Protein AF-A0AA39E369-F1 (afdb_monomer)

pLDDT: mean 77.87, std 20.84, range [34.12, 97.06]

Organism: Vitis rotundifolia (NCBI:txid103349)

InterPro domains:
  IPR036638 Helix-loop-helix DNA-binding domain superfamily [G3DSA:4.10.280.10] (1-55)
  IPR036638 Helix-loop-helix DNA-binding domain superfamily [SSF47459] (1-32)
  IPR052610 Basic helix-loop-helix transcription regulator [PTHR45959] (1-144)
  IPR054502 Plant bHLH transcription factor, ACT-like domain [PF22754] (75-137)

Sequence (146 aa):
MDKASVLGDAIKYLKQLQERVKTLEEETRKKTTESVVFVKKSQVFLDGENSSSDENFSGSPLDEPLPEIEARFSDKSVLIRIHCEKRKGVVEKLVAEVEGLHLTVINSSVMTFGNSALDVTVIAQMEVEFSMTVKDLVKKLHAGLK

Foldseek 3Di:
DDPVVVVVVVVVVVVVVVVVVVVVVVVVVVVVPFDDPDPDDDDDDPDDDDDDDDDDDDDDPPPPDDWDWDWGDDDFKIKIKTKGWDDPCLVVLLVVLCVVLQWAWPDKDWDDDPDIMIIIITMTGHDPPRDDDSVVSRVSSRVSRD

Solvent-accessible surface area (backbone atoms only — not comparable to full-atom values): 9088 Å² total; per-residue (Å²): 133,59,72,69,56,55,54,51,50,52,53,51,50,51,52,54,49,52,52,52,51,52,53,52,51,53,55,50,58,60,57,72,70,56,64,81,78,81,84,84,76,92,76,83,83,79,87,72,88,84,81,90,80,90,84,90,80,82,89,73,95,83,73,80,70,74,60,48,71,45,66,38,71,52,96,58,36,35,44,36,39,35,42,33,71,61,53,92,61,51,68,59,52,48,51,53,52,46,46,75,66,59,30,48,79,75,46,76,48,78,46,74,50,85,90,49,37,30,41,38,40,38,34,25,34,55,46,98,82,67,81,79,50,68,70,56,51,49,52,48,52,51,63,69,69,103

Radius of gyration: 24.01 Å; Cα contacts (8 Å, |Δi|>4): 146; chains: 1; bounding box: 75×42×58 Å

Structure (mmCIF, N/CA/C/O backbone):
data_AF-A0AA39E369-F1
#
_entry.id   AF-A0AA39E369-F1
#
loop_
_atom_site.group_PDB
_atom_site.id
_atom_site.type_symbol
_atom_site.label_atom_id
_atom_site.label_alt_id
_atom_site.label_comp_id
_atom_site.label_asym_id
_atom_site.label_entity_id
_atom_site.label_seq_id
_atom_site.pdbx_PDB_ins_code
_atom_site.Cartn_x
_atom_site.Cartn_y
_atom_site.Cartn_z
_atom_site.occupancy
_atom_site.B_iso_or_equiv
_atom_site.auth_seq_id
_atom_site.auth_comp_id
_atom_site.auth_asym_id
_atom_site.auth_atom_id
_atom_site.pdbx_PDB_model_num
ATOM 1 N N . MET A 1 1 ? -42.822 22.657 34.380 1.00 64.69 1 MET A N 1
ATOM 2 C CA . MET A 1 1 ? -41.394 22.367 34.139 1.00 64.69 1 MET A CA 1
ATOM 3 C C . MET A 1 1 ? -40.608 22.907 35.312 1.00 64.69 1 MET A C 1
ATOM 5 O O . MET A 1 1 ? -40.549 24.121 35.483 1.00 64.69 1 MET A O 1
ATOM 9 N N . ASP A 1 2 ? -40.067 22.020 36.139 1.00 84.38 2 ASP A N 1
ATOM 10 C CA . ASP A 1 2 ? -39.298 22.421 37.312 1.00 84.38 2 ASP A CA 1
ATOM 11 C C . ASP A 1 2 ? -37.906 22.886 36.902 1.00 84.38 2 ASP A C 1
ATOM 13 O O . ASP A 1 2 ? -37.141 22.151 36.278 1.00 84.38 2 ASP A O 1
ATOM 17 N N . LYS A 1 3 ? -37.559 24.121 37.275 1.00 82.00 3 LYS A N 1
ATOM 18 C CA . LYS A 1 3 ? -36.255 24.726 36.955 1.00 82.00 3 LYS A CA 1
ATOM 19 C C . LYS A 1 3 ? -35.086 23.907 37.518 1.00 82.00 3 LYS A C 1
ATOM 21 O O . LYS A 1 3 ? -34.028 23.843 36.902 1.00 82.00 3 LYS A O 1
ATOM 26 N N . ALA A 1 4 ? -35.301 23.240 38.652 1.00 82.31 4 ALA A N 1
ATOM 27 C CA . ALA A 1 4 ? -34.336 22.321 39.249 1.00 82.31 4 ALA A CA 1
ATOM 28 C C . ALA A 1 4 ? -34.154 21.029 38.429 1.00 82.31 4 ALA A C 1
ATOM 30 O O . ALA A 1 4 ? -33.034 20.535 38.323 1.00 82.31 4 ALA A O 1
ATOM 31 N N . SER A 1 5 ? -35.218 20.517 37.797 1.00 86.56 5 SER A N 1
ATOM 32 C CA . SER A 1 5 ? -35.145 19.324 36.939 1.00 86.56 5 SER A CA 1
ATOM 33 C C . SER A 1 5 ? -34.333 19.600 35.676 1.00 86.56 5 SER A C 1
ATOM 35 O O . SER A 1 5 ? -33.459 18.817 35.329 1.00 86.56 5 SER A O 1
ATOM 37 N N . VAL A 1 6 ? -34.548 20.756 35.038 1.00 89.81 6 VAL A N 1
ATOM 38 C CA . VAL A 1 6 ? -33.819 21.147 33.817 1.00 89.81 6 VAL A CA 1
ATOM 39 C C . VAL A 1 6 ? -32.312 21.268 34.073 1.00 89.81 6 VAL A C 1
ATOM 41 O O . VAL A 1 6 ? -31.503 20.830 33.257 1.00 89.81 6 VAL A O 1
ATOM 44 N N . LEU A 1 7 ? -31.919 21.824 35.224 1.00 88.00 7 LEU A N 1
ATOM 45 C CA . LEU A 1 7 ? -30.512 21.901 35.630 1.00 88.00 7 LEU A CA 1
ATOM 46 C C . LEU A 1 7 ? -29.918 20.513 35.912 1.00 88.00 7 LEU A C 1
ATOM 48 O O . LEU A 1 7 ? -28.791 20.236 35.503 1.00 88.00 7 LEU A O 1
ATOM 52 N N . GLY A 1 8 ? -30.676 19.628 36.567 1.00 91.00 8 GLY A N 1
ATOM 53 C CA . GLY A 1 8 ? -30.264 18.242 36.804 1.00 91.00 8 GLY A CA 1
ATOM 54 C C . GLY A 1 8 ? -30.041 17.464 35.505 1.00 91.00 8 GLY A C 1
ATOM 55 O O . GLY A 1 8 ? -29.018 16.789 35.353 1.00 91.00 8 GLY A O 1
ATOM 56 N N . ASP A 1 9 ? -30.945 17.623 34.540 1.00 93.19 9 ASP A N 1
ATOM 57 C CA . ASP A 1 9 ? -30.855 16.985 33.226 1.00 93.19 9 ASP A CA 1
ATOM 58 C C . ASP A 1 9 ? -29.671 17.517 32.411 1.00 93.19 9 ASP A C 1
ATOM 60 O O . ASP A 1 9 ? -28.937 16.734 31.804 1.00 93.19 9 ASP A O 1
ATOM 64 N N . ALA A 1 10 ? -29.407 18.828 32.459 1.00 95.12 10 ALA A N 1
ATOM 65 C CA . ALA A 1 10 ? -28.245 19.428 31.804 1.00 95.12 10 ALA A CA 1
ATOM 66 C C . ALA A 1 10 ? -26.917 18.890 32.369 1.00 95.12 10 ALA A C 1
ATOM 68 O O . ALA A 1 10 ? -26.012 18.540 31.609 1.00 95.12 10 ALA A O 1
ATOM 69 N N . ILE A 1 11 ? -26.808 18.753 33.696 1.00 94.62 11 ILE A N 1
ATOM 70 C CA . ILE A 1 11 ? -25.621 18.178 34.351 1.00 94.62 11 ILE A CA 1
ATOM 71 C C . ILE A 1 11 ? -25.439 16.710 33.948 1.00 94.62 11 ILE A C 1
ATOM 73 O O . ILE A 1 11 ? -24.321 16.274 33.661 1.00 94.62 11 ILE A O 1
ATOM 77 N N . LYS A 1 12 ? -26.531 15.940 33.901 1.00 95.69 12 LYS A N 1
ATOM 78 C CA . LYS A 1 12 ? -26.503 14.539 33.467 1.00 95.69 12 LYS A CA 1
ATOM 79 C C . LYS A 1 12 ? -26.038 14.414 32.015 1.00 95.69 12 LYS A C 1
ATOM 81 O O . LYS A 1 12 ? -25.199 13.565 31.717 1.00 95.69 12 LYS A O 1
ATOM 86 N N . TYR A 1 13 ? -26.528 15.283 31.135 1.00 95.81 13 TYR A N 1
ATOM 87 C CA . TYR A 1 13 ? -26.146 15.297 29.726 1.00 95.81 13 TYR A CA 1
ATOM 88 C C . TYR A 1 13 ? -24.669 15.661 29.522 1.00 95.81 13 TYR A C 1
ATOM 90 O O . TYR A 1 13 ? -23.971 14.997 28.755 1.00 95.81 13 TYR A O 1
ATOM 98 N N . LEU A 1 14 ? -24.153 16.649 30.263 1.00 97.06 14 LEU A N 1
ATOM 99 C CA . LEU A 1 14 ? -22.731 17.007 30.226 1.00 97.06 14 LEU A CA 1
ATOM 100 C C . LEU A 1 14 ? -21.827 15.854 30.682 1.00 97.06 14 LEU A C 1
ATOM 102 O O . LEU A 1 14 ? -20.808 15.601 30.043 1.00 97.06 14 LEU A O 1
ATOM 106 N N . LYS A 1 15 ? -22.218 15.106 31.724 1.00 96.19 15 LYS A N 1
ATOM 107 C CA . LYS A 1 15 ? -21.476 13.907 32.154 1.00 96.19 15 LYS A CA 1
ATOM 108 C C . LYS A 1 15 ? -21.439 12.834 31.065 1.00 96.19 15 LYS A C 1
ATOM 110 O O . LYS A 1 15 ? -20.380 12.271 30.806 1.00 96.19 15 LYS A O 1
ATOM 115 N N . GLN A 1 16 ? -22.566 12.589 30.396 1.00 96.50 16 GLN A N 1
ATOM 116 C CA . GLN A 1 16 ? -22.636 11.617 29.304 1.00 96.50 16 GLN A CA 1
ATOM 117 C C . GLN A 1 16 ? -21.774 12.035 28.102 1.00 96.50 16 GLN A C 1
ATOM 119 O O . GLN A 1 16 ? -21.126 11.197 27.477 1.00 96.50 16 GLN A O 1
ATOM 124 N N . LEU A 1 17 ? -21.750 13.330 27.773 1.00 95.88 17 L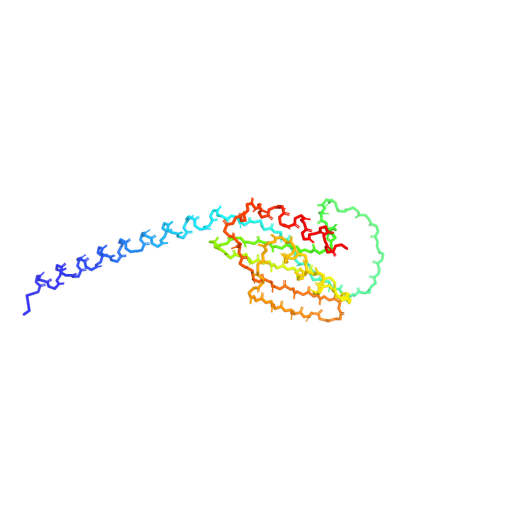EU A N 1
ATOM 125 C CA . LEU A 1 17 ? -20.868 13.871 26.738 1.00 95.88 17 LEU A CA 1
ATOM 126 C C . LEU A 1 17 ? -19.393 13.702 27.110 1.00 95.88 17 LEU A C 1
ATOM 128 O O . LEU A 1 17 ? -18.614 13.246 26.277 1.00 95.88 17 LEU A O 1
ATOM 132 N N . GLN A 1 18 ? -19.019 14.013 28.352 1.00 95.62 18 GLN A N 1
ATOM 133 C CA . GLN A 1 18 ? -17.646 13.865 28.830 1.00 95.62 18 GLN A CA 1
ATOM 134 C C . GLN A 1 18 ? -17.167 12.407 28.752 1.00 95.62 18 GLN A C 1
ATOM 136 O O . GLN A 1 18 ? -16.042 12.150 28.326 1.00 95.62 18 GLN A O 1
ATOM 141 N N . GLU A 1 19 ? -18.022 11.450 29.114 1.00 96.12 19 GLU A N 1
ATOM 142 C CA . GLU A 1 19 ? -17.712 10.023 29.012 1.00 96.12 19 GLU A CA 1
ATOM 143 C C . GLU A 1 19 ? -17.525 9.583 27.552 1.00 96.12 19 GLU A C 1
ATOM 145 O O . GLU A 1 19 ? -16.532 8.933 27.230 1.00 96.12 19 GLU A O 1
ATOM 150 N N . ARG A 1 20 ? -18.405 10.026 26.643 1.00 95.19 20 ARG A N 1
ATOM 151 C CA . ARG A 1 20 ? -18.269 9.757 25.201 1.00 95.19 20 ARG A CA 1
ATOM 152 C C . ARG A 1 20 ? -16.975 10.318 24.618 1.00 95.19 20 ARG A C 1
ATOM 154 O O . ARG A 1 20 ? -16.282 9.605 23.896 1.00 95.19 20 ARG A O 1
ATOM 161 N N . VAL A 1 21 ? -16.631 11.565 24.939 1.00 92.75 21 VAL A N 1
ATOM 162 C CA . VAL A 1 21 ? -15.377 12.183 24.475 1.00 92.75 21 VAL A CA 1
ATOM 163 C C . VAL A 1 21 ? -14.180 11.369 24.958 1.00 92.75 21 VAL A C 1
ATOM 165 O O . VAL A 1 21 ? -13.341 10.995 24.146 1.00 92.75 21 VAL A O 1
ATOM 168 N N . LYS A 1 22 ? -14.156 10.982 26.240 1.00 93.81 22 LYS A N 1
ATOM 169 C CA . LYS A 1 22 ? -13.080 10.156 26.797 1.00 93.81 22 LYS A CA 1
ATOM 170 C C . LYS A 1 22 ? -12.942 8.811 26.073 1.00 93.81 22 LYS A C 1
ATOM 172 O O . LYS A 1 22 ? -11.827 8.403 25.760 1.00 93.81 22 LYS A O 1
ATOM 177 N N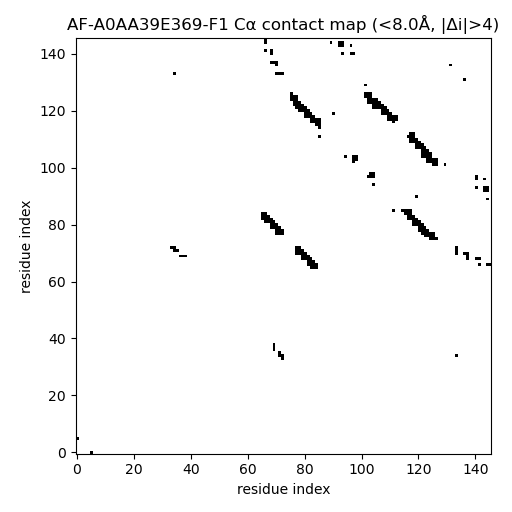 . THR A 1 23 ? -14.054 8.131 25.778 1.00 91.50 23 THR A N 1
ATOM 178 C CA . THR A 1 23 ? -14.010 6.857 25.036 1.00 91.50 23 THR A CA 1
ATOM 179 C C . THR A 1 23 ? -13.452 7.026 23.622 1.00 91.50 23 THR A C 1
ATOM 181 O O . THR A 1 23 ? -12.610 6.236 23.203 1.00 91.50 23 THR A O 1
ATOM 184 N N . LEU A 1 24 ? -13.849 8.088 22.913 1.00 86.75 24 LEU A N 1
ATOM 185 C CA . LEU A 1 24 ? -13.373 8.376 21.558 1.00 86.75 24 LEU A CA 1
ATOM 186 C C . LEU A 1 24 ? -11.884 8.755 21.540 1.00 86.75 24 LEU A C 1
ATOM 188 O O . LEU A 1 24 ? -11.141 8.327 20.654 1.00 86.75 24 LEU A O 1
ATOM 192 N N . GLU A 1 25 ? -11.424 9.525 22.527 1.00 81.50 25 GLU A N 1
ATOM 193 C CA . GLU A 1 25 ? -10.007 9.868 22.686 1.00 81.50 25 GLU A CA 1
ATOM 194 C C . GLU A 1 25 ? -9.150 8.629 22.988 1.00 81.50 25 GLU A C 1
ATOM 196 O O . GLU A 1 25 ? -8.069 8.465 22.415 1.00 81.50 25 GLU A O 1
ATOM 201 N N . GLU A 1 26 ? -9.630 7.713 23.837 1.00 81.25 26 GLU A N 1
ATOM 202 C CA . GLU A 1 26 ? -8.933 6.456 24.125 1.00 81.25 26 GLU A CA 1
ATOM 203 C C . GLU A 1 26 ? -8.873 5.516 22.912 1.00 81.25 26 GLU A C 1
ATOM 205 O O . GLU A 1 26 ? -7.821 4.915 22.678 1.00 81.25 26 GLU A O 1
ATOM 210 N N . GLU A 1 27 ? -9.943 5.407 22.118 1.00 74.00 27 GLU A N 1
ATOM 211 C CA . GLU A 1 27 ? -9.920 4.669 20.845 1.00 74.00 27 GLU A CA 1
ATOM 212 C C . GLU A 1 27 ? -8.929 5.280 19.849 1.00 74.00 27 GLU A C 1
ATOM 214 O O . GLU A 1 27 ? -8.164 4.560 19.203 1.00 74.00 27 GLU A O 1
ATOM 219 N N . THR A 1 28 ? -8.890 6.610 19.756 1.00 62.72 28 THR A N 1
ATOM 220 C CA . THR A 1 28 ? -7.985 7.320 18.843 1.00 62.72 28 THR A CA 1
ATOM 221 C C . THR A 1 28 ? -6.522 7.138 19.252 1.00 62.72 28 THR A C 1
ATOM 223 O O . THR A 1 28 ? -5.668 6.917 18.396 1.00 62.72 28 THR A O 1
ATOM 226 N N . ARG A 1 29 ? -6.223 7.151 20.559 1.00 60.25 29 ARG A N 1
ATOM 227 C CA . ARG A 1 29 ? -4.868 6.923 21.087 1.00 60.25 29 ARG A CA 1
ATOM 228 C C . ARG A 1 29 ? -4.365 5.493 20.868 1.00 60.25 29 ARG A C 1
ATOM 230 O O . ARG A 1 29 ? -3.168 5.302 20.688 1.00 60.25 29 ARG A O 1
ATOM 237 N N . LYS A 1 30 ? -5.251 4.492 20.884 1.00 57.75 30 LYS A N 1
ATOM 238 C CA . LYS A 1 30 ? -4.885 3.101 20.555 1.00 57.75 30 LYS A CA 1
ATOM 239 C C . LYS A 1 30 ? -4.584 2.934 19.060 1.00 57.75 30 LYS A C 1
ATOM 241 O O . LYS A 1 30 ? -3.680 2.188 18.704 1.00 57.75 30 LYS A O 1
ATOM 246 N N . LYS A 1 31 ? -5.282 3.677 18.193 1.00 54.19 31 LYS A N 1
ATOM 247 C CA . LYS A 1 31 ? -5.071 3.655 16.735 1.00 54.19 31 LYS A CA 1
ATOM 248 C C . LYS A 1 31 ? -3.799 4.378 16.282 1.00 54.19 31 LYS A C 1
ATOM 250 O O . LYS A 1 31 ? -3.207 3.988 15.284 1.00 54.19 31 LYS A O 1
ATOM 255 N N . THR A 1 32 ? -3.330 5.400 16.999 1.00 45.69 32 THR A N 1
ATOM 256 C CA . THR A 1 32 ? -2.098 6.125 16.628 1.00 45.69 32 THR A CA 1
ATOM 257 C C . THR A 1 32 ? -0.801 5.364 16.917 1.00 45.69 32 THR A C 1
ATOM 259 O O . THR A 1 32 ? 0.250 5.770 16.422 1.00 45.69 32 THR A O 1
ATOM 262 N N . THR A 1 33 ? -0.844 4.258 17.669 1.00 44.38 33 THR A N 1
ATOM 263 C CA . THR A 1 33 ? 0.336 3.423 17.968 1.00 44.38 33 THR A CA 1
ATOM 264 C C . THR A 1 33 ? 0.549 2.255 17.000 1.00 44.38 33 THR A C 1
ATOM 266 O O . THR A 1 33 ? 1.597 1.611 17.053 1.00 44.38 33 THR A O 1
ATOM 269 N N . GLU A 1 34 ? -0.385 1.994 16.084 1.00 43.72 34 GLU A N 1
ATOM 270 C CA . GLU A 1 34 ? -0.257 0.933 15.081 1.00 43.72 34 GLU A CA 1
ATOM 271 C C . GLU A 1 34 ? 0.316 1.497 13.773 1.00 43.72 34 GLU A C 1
ATOM 273 O O . GLU A 1 34 ? -0.384 1.862 12.838 1.00 43.72 34 GLU A O 1
ATOM 278 N N . SER A 1 35 ? 1.650 1.545 13.734 1.00 51.53 35 SER A N 1
ATOM 279 C CA . SER A 1 35 ? 2.473 1.616 12.521 1.00 51.53 35 SER A CA 1
ATOM 280 C C . SER A 1 35 ? 2.326 2.874 11.653 1.00 51.53 35 SER A C 1
ATOM 282 O O . SER A 1 35 ? 1.654 2.899 10.622 1.00 51.53 35 SER A O 1
ATOM 284 N N . VAL A 1 36 ? 3.092 3.907 12.010 1.00 40.09 36 VAL A N 1
ATOM 285 C CA . VAL A 1 36 ? 3.511 4.929 11.046 1.00 40.09 36 VAL A CA 1
ATOM 286 C C . VAL A 1 36 ? 5.013 4.795 10.830 1.00 40.09 36 VAL A C 1
ATOM 288 O O . VAL A 1 36 ? 5.811 5.275 11.632 1.00 40.09 36 VAL A O 1
ATOM 291 N N . VAL A 1 37 ? 5.410 4.143 9.738 1.00 40.53 37 VAL A N 1
ATOM 292 C CA . VAL A 1 37 ? 6.737 4.372 9.160 1.00 40.53 37 VAL A CA 1
ATOM 293 C C . VAL A 1 37 ? 6.589 5.578 8.241 1.00 40.53 37 VAL A C 1
ATOM 295 O O . VAL A 1 37 ? 6.033 5.478 7.153 1.00 40.53 37 VAL A O 1
ATOM 298 N N . PHE A 1 38 ? 7.020 6.742 8.723 1.00 42.47 38 PHE A N 1
ATOM 299 C CA . PHE A 1 38 ? 7.224 7.916 7.882 1.00 42.47 38 PHE A CA 1
ATOM 300 C C . PHE A 1 38 ? 8.484 7.686 7.044 1.00 42.47 38 PHE A C 1
ATOM 302 O O . PHE A 1 38 ? 9.586 7.758 7.586 1.00 42.47 38 PHE A O 1
ATOM 309 N N . VAL A 1 39 ? 8.339 7.473 5.736 1.00 37.94 39 VAL A N 1
ATOM 310 C CA . VAL A 1 39 ? 9.433 7.727 4.790 1.00 37.94 39 VAL A CA 1
ATOM 311 C C . VAL A 1 39 ? 9.214 9.138 4.255 1.00 37.94 39 VAL A C 1
ATOM 313 O O . VAL A 1 39 ? 8.399 9.402 3.383 1.00 37.94 39 VAL A O 1
ATOM 316 N N . LYS A 1 40 ? 9.872 10.103 4.895 1.00 43.81 40 LYS A N 1
ATOM 317 C CA . LYS A 1 40 ? 9.871 11.506 4.480 1.00 43.81 40 LYS A CA 1
ATOM 318 C C . LYS A 1 40 ? 10.892 11.668 3.351 1.00 43.81 40 LYS A C 1
ATOM 320 O O . LYS A 1 40 ? 12.071 11.526 3.648 1.00 43.81 40 LYS A O 1
ATOM 325 N N . LYS A 1 41 ? 10.471 12.086 2.146 1.00 40.81 41 LYS A N 1
ATOM 326 C CA . LYS A 1 41 ? 10.620 13.451 1.567 1.00 40.81 41 LYS A CA 1
ATOM 327 C C . LYS A 1 41 ? 10.578 13.392 0.022 1.00 40.81 41 LYS A C 1
ATOM 329 O O . LYS A 1 41 ? 11.598 13.167 -0.612 1.00 40.81 41 LYS A O 1
ATOM 334 N N . SER A 1 42 ? 9.448 13.738 -0.597 1.00 42.66 42 SER A N 1
ATOM 335 C CA . SER A 1 42 ? 9.428 14.067 -2.030 1.00 42.66 42 SER A CA 1
ATOM 336 C C . SER A 1 42 ? 10.170 15.393 -2.254 1.00 42.66 42 SER A C 1
ATOM 338 O O . SER A 1 42 ? 9.730 16.433 -1.747 1.00 42.66 42 SER A O 1
ATOM 340 N N . GLN A 1 43 ? 11.292 15.382 -2.977 1.00 43.41 43 GLN A N 1
ATOM 341 C CA . GLN A 1 43 ? 11.952 16.606 -3.436 1.00 43.41 43 GLN A CA 1
ATOM 342 C C . GLN A 1 43 ? 11.501 16.945 -4.861 1.00 43.41 43 GLN A C 1
ATOM 344 O O . GLN A 1 43 ? 11.453 16.096 -5.744 1.00 43.41 43 GLN A O 1
ATOM 349 N N . VAL A 1 44 ? 11.134 18.210 -5.050 1.00 39.38 44 VAL A N 1
ATOM 350 C CA . VAL A 1 44 ? 10.776 18.810 -6.336 1.00 39.38 44 VAL A CA 1
ATOM 351 C C . VAL A 1 44 ? 12.054 18.948 -7.161 1.00 39.38 44 VAL A C 1
ATOM 353 O O . VAL A 1 44 ? 12.956 19.681 -6.758 1.00 39.38 44 VAL A O 1
ATOM 356 N N . PHE A 1 45 ? 12.136 18.270 -8.305 1.00 36.94 45 PHE A N 1
ATOM 357 C CA . PHE A 1 45 ? 13.168 18.552 -9.300 1.00 36.94 45 PHE A CA 1
ATOM 358 C C . PHE A 1 45 ? 12.862 19.913 -9.940 1.00 36.94 45 PHE A C 1
ATOM 360 O O . PHE A 1 45 ? 11.853 20.065 -10.629 1.00 36.94 45 PHE A O 1
ATOM 367 N N . LEU A 1 46 ? 13.709 20.913 -9.690 1.00 36.38 46 LEU A N 1
ATOM 368 C CA . LEU A 1 46 ? 13.826 22.073 -10.569 1.00 36.38 46 LEU A CA 1
ATOM 369 C C . LEU A 1 46 ? 14.833 21.686 -11.650 1.00 36.38 46 LEU A C 1
ATOM 371 O O . LEU A 1 46 ? 16.035 21.682 -11.399 1.00 36.38 46 LEU A O 1
ATOM 375 N N . ASP A 1 47 ? 14.325 21.302 -12.818 1.00 41.56 47 ASP A N 1
ATOM 376 C CA . ASP A 1 47 ? 15.145 21.218 -14.021 1.00 41.56 47 ASP A CA 1
ATOM 377 C C . ASP A 1 47 ? 15.456 22.646 -14.480 1.00 41.56 47 ASP A C 1
ATOM 379 O O . ASP A 1 47 ? 14.564 23.488 -14.609 1.00 41.56 47 ASP A O 1
ATOM 383 N N . GLY A 1 48 ? 16.740 22.934 -14.621 1.00 35.22 48 GLY A N 1
ATOM 384 C CA . GLY A 1 48 ? 17.260 24.278 -14.792 1.00 35.22 48 GLY A CA 1
ATOM 385 C C . GLY A 1 48 ? 18.769 24.224 -14.918 1.00 35.22 48 GLY A C 1
ATOM 386 O O . GLY A 1 48 ? 19.488 24.579 -13.992 1.00 35.22 48 GLY A O 1
ATOM 387 N N . GLU A 1 49 ? 19.206 23.666 -16.044 1.00 47.53 49 GLU A N 1
ATOM 388 C CA . GLU A 1 49 ? 20.432 23.999 -16.763 1.00 47.53 49 GLU A CA 1
ATOM 389 C C . GLU A 1 49 ? 21.362 25.042 -16.101 1.00 47.53 49 GLU A C 1
ATOM 391 O O . GLU A 1 49 ? 20.988 26.192 -15.876 1.00 47.53 49 GLU A O 1
ATOM 396 N N . ASN A 1 50 ? 22.627 24.627 -15.933 1.00 42.56 50 ASN A N 1
ATOM 397 C CA . ASN A 1 50 ? 23.861 25.426 -15.979 1.00 42.56 50 ASN A CA 1
ATOM 398 C C . ASN A 1 50 ? 24.727 25.450 -1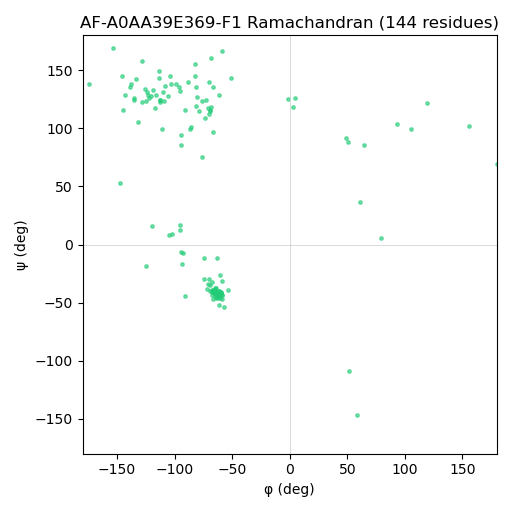4.692 1.00 42.56 50 ASN A C 1
ATOM 400 O O . ASN A 1 50 ? 24.351 25.981 -13.654 1.00 42.56 50 ASN A O 1
ATOM 404 N N . SER A 1 51 ? 25.981 25.010 -14.879 1.00 39.44 51 SER A N 1
ATOM 405 C CA . SER A 1 51 ? 27.207 25.385 -14.146 1.00 39.44 51 SER A CA 1
ATOM 406 C C . SER A 1 51 ? 27.685 24.553 -12.937 1.00 39.44 51 SER A C 1
ATOM 408 O O . SER A 1 51 ? 27.240 24.709 -11.808 1.00 39.44 51 SER A O 1
ATOM 410 N N . SER A 1 52 ? 28.728 23.758 -13.212 1.00 49.97 52 SER A N 1
ATOM 411 C CA . SER A 1 52 ? 29.962 23.526 -12.431 1.00 49.97 52 SER A CA 1
ATOM 412 C C . SER A 1 52 ? 30.161 24.308 -11.117 1.00 49.97 52 SER A C 1
ATOM 414 O O . SER A 1 52 ? 30.316 25.528 -11.172 1.00 49.97 52 SER A O 1
ATOM 416 N N . SER A 1 53 ? 30.400 23.589 -10.008 1.00 36.22 53 SER A N 1
ATOM 417 C CA . SER A 1 53 ? 31.590 23.750 -9.139 1.00 36.22 53 SER A CA 1
ATOM 418 C C . SER A 1 53 ? 31.643 22.680 -8.036 1.00 36.22 53 SER A C 1
ATOM 420 O O . SER A 1 53 ? 30.622 22.391 -7.414 1.00 36.22 53 SER A O 1
ATOM 422 N N . ASP A 1 54 ? 32.843 22.150 -7.791 1.00 41.59 54 ASP A N 1
ATOM 423 C CA . ASP A 1 54 ? 33.218 21.259 -6.687 1.00 41.59 54 ASP A CA 1
ATOM 424 C C . ASP A 1 54 ? 32.977 21.847 -5.278 1.00 41.59 54 ASP A C 1
ATOM 426 O O . ASP A 1 54 ? 32.868 23.059 -5.093 1.00 41.59 54 ASP A O 1
ATOM 430 N N . GLU A 1 55 ? 33.042 20.931 -4.303 1.00 38.06 55 GLU A N 1
ATOM 431 C CA . GLU A 1 55 ? 33.311 21.090 -2.862 1.00 38.06 55 GLU A CA 1
ATOM 432 C C . GLU A 1 55 ? 32.133 20.968 -1.871 1.00 38.06 55 GLU A C 1
ATOM 434 O O . GLU A 1 55 ? 31.402 21.904 -1.560 1.00 38.06 55 GLU A O 1
ATOM 439 N N . ASN A 1 56 ? 32.074 19.764 -1.286 1.00 45.28 56 ASN A N 1
ATOM 440 C CA . ASN A 1 56 ? 31.856 19.471 0.134 1.00 45.28 56 ASN A CA 1
ATOM 441 C C . ASN A 1 56 ? 30.692 20.166 0.865 1.00 45.28 56 ASN A C 1
ATOM 443 O O . ASN A 1 56 ? 30.883 21.137 1.593 1.00 45.28 56 ASN A O 1
ATOM 447 N N . PHE A 1 57 ? 29.531 19.500 0.870 1.00 34.12 57 PHE A N 1
ATOM 448 C CA . PHE A 1 57 ? 28.606 19.545 2.006 1.00 34.12 57 PHE A CA 1
ATOM 449 C C . PHE A 1 57 ? 28.149 18.134 2.396 1.00 34.12 57 PHE A C 1
ATOM 451 O O . PHE A 1 57 ? 27.365 17.476 1.720 1.00 34.12 57 PHE A O 1
ATOM 458 N N . SER A 1 58 ? 28.718 17.688 3.514 1.00 37.12 58 SER A N 1
ATOM 459 C CA . SER A 1 58 ? 28.216 16.733 4.504 1.00 37.12 58 SER A CA 1
ATOM 460 C C . SER A 1 58 ? 26.857 16.052 4.255 1.00 37.12 58 SER A C 1
ATOM 462 O O . SER A 1 58 ? 25.813 16.694 4.337 1.00 37.12 58 SER A O 1
ATOM 464 N N . GLY A 1 59 ? 26.895 14.718 4.143 1.00 40.22 59 GLY A N 1
ATOM 465 C CA . GLY A 1 59 ? 25.923 13.784 4.729 1.00 40.22 59 GLY A CA 1
ATOM 466 C C . GLY A 1 59 ? 24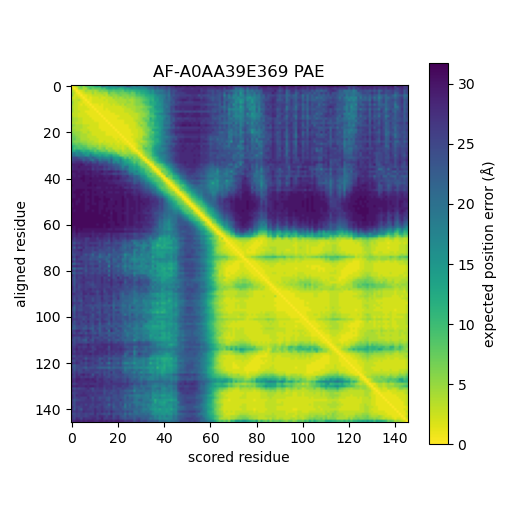.443 14.061 4.472 1.00 40.22 59 GLY A C 1
ATOM 467 O O . GLY A 1 59 ? 23.766 14.645 5.315 1.00 40.22 59 GLY A O 1
ATOM 468 N N . SER A 1 60 ? 23.909 13.536 3.372 1.00 38.16 60 SER A N 1
ATOM 469 C CA . SER A 1 60 ? 22.466 13.469 3.156 1.00 38.16 60 SER A CA 1
ATOM 470 C C . SER A 1 60 ? 22.129 12.153 2.439 1.00 38.16 60 SER A C 1
ATOM 472 O O . SER A 1 60 ? 22.780 11.851 1.438 1.00 38.16 60 SER A O 1
ATOM 474 N N . PRO A 1 61 ? 21.179 11.330 2.926 1.00 42.16 61 PRO A N 1
ATOM 475 C CA . PRO A 1 61 ? 20.730 10.138 2.212 1.00 42.16 61 PRO A CA 1
ATOM 476 C C . PRO A 1 61 ? 19.805 10.596 1.074 1.00 42.16 61 PRO A C 1
ATOM 478 O O . PRO A 1 61 ? 18.589 10.570 1.210 1.00 42.16 61 PRO A O 1
ATOM 481 N N . LEU A 1 62 ? 20.377 11.142 -0.002 1.00 46.34 62 LEU A N 1
ATOM 482 C CA . LEU A 1 62 ? 19.630 11.747 -1.119 1.00 46.34 62 LEU A CA 1
ATOM 483 C C . LEU A 1 62 ? 19.394 10.796 -2.293 1.00 46.34 62 LEU A C 1
ATOM 485 O O . LEU A 1 62 ? 19.069 11.259 -3.376 1.00 46.34 62 LEU A O 1
ATOM 489 N N . ASP A 1 63 ? 19.555 9.492 -2.098 1.00 50.03 63 ASP A N 1
ATOM 490 C CA . ASP A 1 63 ? 19.530 8.548 -3.216 1.00 50.03 63 ASP A CA 1
ATOM 491 C C . ASP A 1 63 ? 18.934 7.203 -2.783 1.00 50.03 63 ASP A C 1
ATOM 493 O O . ASP A 1 63 ? 19.548 6.143 -2.905 1.00 50.03 63 ASP A O 1
ATOM 497 N N . GLU A 1 64 ? 17.741 7.236 -2.183 1.00 55.50 64 GLU A N 1
ATOM 498 C CA . GLU A 1 64 ? 16.969 6.005 -2.026 1.00 55.50 64 GLU A CA 1
ATOM 499 C C . GLU A 1 64 ? 16.301 5.713 -3.381 1.00 55.50 64 GLU A C 1
ATOM 501 O O . GLU A 1 64 ? 15.521 6.533 -3.871 1.00 55.50 64 GLU A O 1
ATOM 506 N N . PRO A 1 65 ? 16.659 4.609 -4.061 1.00 67.06 65 PRO A N 1
ATOM 507 C CA . PRO A 1 65 ? 16.193 4.361 -5.416 1.00 67.06 65 PRO A CA 1
ATOM 508 C C . PRO A 1 65 ? 14.684 4.118 -5.408 1.00 67.06 65 PRO A C 1
ATOM 510 O O . PRO A 1 65 ? 14.189 3.331 -4.602 1.00 67.06 65 PRO A O 1
ATOM 513 N N . LEU A 1 66 ? 13.961 4.738 -6.348 1.00 70.31 66 LEU A N 1
ATOM 514 C CA . LEU A 1 66 ? 12.571 4.377 -6.624 1.00 70.31 66 LEU A CA 1
ATOM 515 C C . LEU A 1 66 ? 12.461 2.853 -6.827 1.00 70.31 66 LEU A C 1
ATOM 517 O O . LEU A 1 66 ? 13.349 2.246 -7.441 1.00 70.31 66 LEU A O 1
ATOM 521 N N . PRO A 1 67 ? 11.366 2.221 -6.370 1.00 84.38 67 PRO A N 1
ATOM 522 C CA . PRO A 1 67 ? 10.110 2.823 -5.902 1.00 84.38 67 PRO A CA 1
ATOM 523 C C . PRO A 1 67 ? 10.067 3.177 -4.400 1.00 84.38 67 PRO A C 1
ATOM 525 O O . PRO A 1 67 ? 10.440 2.372 -3.550 1.00 84.38 67 PRO A O 1
ATOM 528 N N . GLU A 1 68 ? 9.484 4.334 -4.067 1.00 87.50 68 GLU A N 1
ATOM 529 C CA . GLU A 1 68 ? 9.100 4.680 -2.689 1.00 87.50 68 GLU A CA 1
ATOM 530 C C . GLU A 1 68 ? 7.766 4.002 -2.346 1.00 87.50 68 GLU A C 1
ATOM 532 O O . GLU A 1 68 ? 6.788 4.150 -3.080 1.00 87.50 68 GLU A O 1
ATOM 537 N N . ILE A 1 69 ? 7.712 3.250 -1.241 1.00 90.62 69 ILE A N 1
ATOM 538 C CA . ILE A 1 69 ? 6.534 2.463 -0.841 1.00 90.62 69 ILE A CA 1
ATOM 539 C C . ILE A 1 69 ? 6.160 2.779 0.606 1.00 90.62 69 ILE A C 1
ATOM 541 O O . ILE A 1 69 ? 6.933 2.533 1.531 1.00 90.62 69 ILE A O 1
ATOM 545 N N . GLU A 1 70 ? 4.928 3.232 0.811 1.00 89.94 70 GLU A N 1
ATOM 546 C CA . GLU A 1 70 ? 4.294 3.330 2.121 1.00 89.94 70 GLU A CA 1
ATOM 547 C C . GLU A 1 70 ? 3.199 2.269 2.249 1.00 89.94 70 GLU A C 1
ATOM 549 O O . GLU A 1 70 ? 2.386 2.081 1.345 1.00 89.94 70 GLU A O 1
ATOM 554 N N . ALA A 1 71 ? 3.131 1.603 3.400 1.00 93.06 71 ALA A N 1
ATOM 555 C CA . ALA A 1 71 ? 2.065 0.658 3.704 1.00 93.06 71 ALA A CA 1
ATOM 556 C C . ALA A 1 71 ? 1.516 0.892 5.111 1.00 93.06 71 ALA A C 1
ATOM 558 O O . ALA A 1 71 ? 2.262 1.212 6.039 1.00 93.06 71 ALA A O 1
ATOM 559 N N . ARG A 1 72 ? 0.202 0.730 5.271 1.00 92.38 72 ARG A N 1
ATOM 560 C CA . ARG A 1 72 ? -0.502 0.849 6.551 1.00 92.38 72 ARG A CA 1
ATOM 561 C C . ARG A 1 72 ? -1.528 -0.260 6.687 1.00 92.38 72 ARG A C 1
ATOM 563 O O . ARG A 1 72 ? -2.253 -0.547 5.736 1.00 92.38 72 ARG A O 1
ATOM 570 N N . PHE A 1 73 ? -1.610 -0.839 7.877 1.00 91.56 73 PHE A N 1
ATOM 571 C CA . PHE A 1 73 ? -2.655 -1.790 8.241 1.00 91.56 73 PHE A CA 1
ATOM 572 C C . PHE A 1 73 ? -3.686 -1.093 9.118 1.00 91.56 73 PHE A C 1
ATOM 574 O O . PHE A 1 73 ? -3.331 -0.304 9.988 1.00 91.56 73 PHE A O 1
ATOM 581 N N . SER A 1 74 ? -4.959 -1.373 8.868 1.00 89.12 74 SER A N 1
ATOM 582 C CA . SER A 1 74 ? -6.066 -0.940 9.714 1.00 89.12 74 SER A CA 1
ATOM 583 C C . SER A 1 74 ? -7.122 -2.029 9.717 1.00 89.12 74 SER A C 1
ATOM 585 O O . SER A 1 74 ? -7.728 -2.309 8.681 1.00 89.12 74 SER A O 1
ATOM 587 N N . ASP A 1 75 ? -7.367 -2.626 10.878 1.00 87.50 75 ASP A N 1
ATOM 588 C CA . ASP A 1 75 ? -8.292 -3.747 11.044 1.00 87.50 75 ASP A CA 1
ATOM 589 C C . ASP A 1 75 ? -7.999 -4.882 10.038 1.00 87.50 75 ASP A C 1
ATOM 591 O O . ASP A 1 75 ? -6.985 -5.564 10.141 1.00 87.50 75 ASP A O 1
ATOM 595 N N . LYS A 1 76 ? -8.874 -5.067 9.039 1.00 90.75 76 LYS A N 1
ATOM 596 C CA . LYS A 1 76 ? -8.749 -6.066 7.959 1.00 90.75 76 LYS A CA 1
ATOM 597 C C . LYS A 1 76 ? -8.338 -5.462 6.614 1.00 90.75 76 LYS A C 1
ATOM 599 O O . LYS A 1 76 ? -8.398 -6.146 5.597 1.00 90.75 76 LYS A O 1
ATOM 604 N N . SER A 1 77 ? -7.977 -4.184 6.595 1.00 92.06 77 SER A N 1
ATOM 605 C CA . SER A 1 77 ? -7.641 -3.440 5.384 1.00 92.06 77 SER A CA 1
ATOM 606 C C . SER A 1 77 ? -6.168 -3.054 5.365 1.00 92.06 77 SER A C 1
ATOM 608 O O . SER A 1 77 ? -5.585 -2.682 6.384 1.00 92.06 77 SER A O 1
ATOM 610 N N . VAL A 1 78 ? -5.584 -3.093 4.176 1.00 94.38 78 VAL A N 1
ATOM 611 C CA . VAL A 1 78 ? -4.229 -2.642 3.880 1.00 94.38 78 VAL A CA 1
ATOM 612 C C . VAL A 1 78 ? -4.319 -1.473 2.913 1.00 94.38 78 VAL A C 1
ATOM 614 O O . VAL A 1 78 ? -4.962 -1.577 1.871 1.00 94.38 78 VAL A O 1
ATOM 617 N N . LEU A 1 79 ? -3.660 -0.369 3.246 1.00 95.44 79 LEU A N 1
ATOM 618 C CA . LEU A 1 79 ? -3.435 0.753 2.343 1.00 95.44 79 LEU A CA 1
ATOM 619 C C . LEU A 1 79 ? -1.974 0.737 1.902 1.00 95.44 79 LEU A C 1
ATOM 621 O O . LEU A 1 79 ? -1.083 0.733 2.747 1.00 95.44 79 LEU A O 1
ATOM 625 N N . ILE A 1 80 ? -1.743 0.774 0.596 1.00 95.25 80 ILE A N 1
ATOM 626 C CA . ILE A 1 80 ? -0.419 0.802 -0.025 1.00 95.25 80 ILE A CA 1
ATOM 627 C C . ILE A 1 80 ? -0.356 2.046 -0.909 1.00 95.25 80 ILE A C 1
ATOM 629 O O . ILE A 1 80 ? -1.255 2.270 -1.719 1.00 95.25 80 ILE A O 1
ATOM 633 N N . ARG A 1 81 ? 0.686 2.859 -0.755 1.00 94.62 81 ARG A N 1
ATOM 634 C CA . ARG A 1 81 ? 0.975 4.020 -1.602 1.00 94.62 81 ARG A CA 1
ATOM 635 C C . ARG A 1 81 ? 2.363 3.879 -2.182 1.00 94.62 81 ARG A C 1
ATOM 637 O O . ARG A 1 81 ? 3.298 3.563 -1.454 1.00 94.62 81 ARG A O 1
ATOM 644 N N . ILE A 1 82 ? 2.478 4.074 -3.485 1.00 92.56 82 ILE A N 1
ATOM 645 C CA . ILE A 1 82 ? 3.709 3.823 -4.219 1.00 92.56 82 ILE A CA 1
ATOM 646 C C . ILE A 1 82 ? 3.960 4.981 -5.150 1.00 92.56 82 ILE A C 1
ATOM 648 O O . ILE A 1 82 ? 3.117 5.299 -5.983 1.00 92.56 82 ILE A O 1
ATOM 652 N N . HIS A 1 83 ? 5.149 5.548 -5.042 1.00 91.25 83 HIS A N 1
ATOM 653 C CA . HIS A 1 83 ? 5.643 6.541 -5.970 1.00 91.25 83 HIS A CA 1
ATOM 654 C C . HIS A 1 83 ? 6.815 5.944 -6.749 1.00 91.25 83 HIS A C 1
ATOM 656 O O . HIS A 1 83 ? 7.759 5.396 -6.178 1.00 91.25 83 HIS A O 1
ATOM 662 N N . CYS A 1 84 ? 6.716 5.961 -8.076 1.00 88.62 84 CYS A N 1
ATOM 663 C CA . CYS A 1 84 ? 7.693 5.329 -8.954 1.00 88.62 84 CYS A CA 1
ATOM 664 C C . CYS A 1 84 ? 7.739 5.986 -10.335 1.00 88.62 84 CYS A C 1
ATOM 666 O O . CYS A 1 84 ? 6.870 6.774 -10.709 1.00 88.62 84 CYS A O 1
ATOM 668 N N . GLU A 1 85 ? 8.754 5.629 -11.121 1.00 87.12 85 GLU A N 1
ATOM 669 C CA . GLU A 1 85 ? 8.817 6.019 -12.525 1.00 87.12 85 GLU A CA 1
ATOM 670 C C . GLU A 1 85 ? 7.765 5.289 -13.364 1.00 87.12 85 GLU A C 1
ATOM 672 O O . GLU A 1 85 ? 7.540 4.078 -13.245 1.00 87.12 85 GLU A O 1
ATOM 677 N N . LYS A 1 86 ? 7.165 6.032 -14.291 1.00 84.44 86 LYS A N 1
ATOM 678 C CA . LYS A 1 86 ? 6.228 5.534 -15.288 1.00 84.44 86 LYS A CA 1
ATOM 679 C C . LYS A 1 86 ? 6.955 4.598 -16.253 1.00 84.44 86 LYS A C 1
ATOM 681 O O . LYS A 1 86 ? 7.539 5.020 -17.248 1.00 84.44 86 LYS A O 1
ATOM 686 N N . ARG A 1 87 ? 6.853 3.298 -15.986 1.00 85.31 87 ARG A N 1
ATOM 687 C CA . ARG A 1 87 ? 7.306 2.216 -16.870 1.00 85.31 87 ARG A CA 1
ATOM 688 C C . ARG A 1 87 ? 6.103 1.419 -17.375 1.00 85.31 87 ARG A C 1
ATOM 690 O O . ARG A 1 87 ? 5.080 1.301 -16.698 1.00 85.31 87 ARG A O 1
ATOM 697 N N . LYS A 1 88 ? 6.210 0.864 -18.584 1.00 86.00 88 LYS A N 1
ATOM 698 C CA . LYS A 1 88 ? 5.152 0.017 -19.154 1.00 86.00 88 LYS A CA 1
ATOM 699 C C . LYS A 1 88 ? 4.945 -1.214 -18.260 1.00 86.00 88 LYS A C 1
ATOM 701 O O . LYS A 1 88 ? 5.913 -1.894 -17.938 1.00 86.00 88 LYS A O 1
ATOM 706 N N . GLY A 1 89 ? 3.699 -1.488 -17.871 1.00 87.44 89 GLY A N 1
ATOM 707 C CA . GLY A 1 89 ? 3.335 -2.676 -17.087 1.00 87.44 89 GLY A CA 1
ATOM 708 C C . GLY A 1 89 ? 3.619 -2.599 -15.580 1.00 87.44 89 GLY A C 1
ATOM 709 O O . GLY A 1 89 ? 3.400 -3.583 -14.884 1.00 87.44 89 GLY A O 1
ATOM 710 N N . VAL A 1 90 ? 4.064 -1.455 -15.035 1.00 89.00 90 VAL A N 1
ATOM 711 C CA . VAL A 1 90 ? 4.316 -1.322 -13.580 1.00 89.00 90 VAL A CA 1
ATOM 712 C C . VAL A 1 90 ? 3.061 -1.573 -12.743 1.00 89.00 90 VAL A C 1
ATOM 714 O O . VAL A 1 90 ? 3.142 -2.243 -11.719 1.00 89.00 90 VAL A O 1
ATOM 717 N N . VAL A 1 91 ? 1.900 -1.080 -13.185 1.00 90.62 91 VAL A N 1
ATOM 718 C CA . VAL A 1 91 ? 0.630 -1.277 -12.465 1.00 90.62 91 VAL A CA 1
ATOM 719 C C . VAL A 1 91 ? 0.211 -2.748 -12.484 1.00 90.62 91 VAL A C 1
ATOM 721 O O . VAL A 1 91 ? -0.210 -3.276 -11.462 1.00 90.62 91 VAL A O 1
ATOM 724 N N . GLU A 1 92 ? 0.377 -3.430 -13.618 1.00 91.81 92 GLU A N 1
ATOM 725 C CA . GLU A 1 92 ? 0.079 -4.863 -13.752 1.00 91.81 92 GLU A CA 1
ATOM 726 C C . GLU A 1 92 ? 0.974 -5.695 -12.823 1.00 91.81 92 GLU A C 1
ATOM 728 O O . GLU A 1 92 ? 0.483 -6.542 -12.081 1.00 91.81 92 GLU A O 1
ATOM 733 N N . LYS A 1 93 ? 2.281 -5.390 -12.802 1.00 92.75 93 LYS A N 1
ATOM 734 C CA . LYS A 1 93 ? 3.259 -6.026 -11.906 1.00 92.75 93 LYS A CA 1
ATOM 735 C C . LYS A 1 93 ? 2.903 -5.795 -10.438 1.00 92.75 93 LYS A C 1
ATOM 737 O O . LYS A 1 93 ? 2.981 -6.718 -9.638 1.00 92.75 93 LYS A O 1
ATOM 742 N N . LEU A 1 94 ? 2.490 -4.574 -10.098 1.00 92.75 94 LEU A N 1
ATOM 743 C CA . LEU A 1 94 ? 2.083 -4.223 -8.745 1.00 92.75 94 LEU A CA 1
ATOM 744 C C . LEU A 1 94 ? 0.886 -5.046 -8.278 1.00 92.75 94 LEU A C 1
ATOM 746 O O . LEU A 1 94 ? 0.926 -5.608 -7.189 1.00 92.75 94 LEU A O 1
ATOM 750 N N . VAL A 1 95 ? -0.182 -5.078 -9.075 1.00 93.19 95 VAL A N 1
ATOM 751 C CA . VAL A 1 95 ? -1.407 -5.794 -8.705 1.00 93.19 95 VAL A CA 1
ATOM 752 C C . VAL A 1 95 ? -1.111 -7.283 -8.541 1.00 93.19 95 VAL A C 1
ATOM 754 O O . VAL A 1 95 ? -1.495 -7.854 -7.525 1.00 93.19 95 VAL A O 1
ATOM 757 N N . ALA A 1 96 ? -0.337 -7.873 -9.457 1.00 93.44 96 ALA A N 1
ATOM 758 C CA . ALA A 1 96 ? 0.083 -9.267 -9.357 1.00 93.44 96 ALA A CA 1
ATOM 759 C C . ALA A 1 96 ? 0.901 -9.551 -8.083 1.00 93.44 96 ALA A C 1
ATOM 761 O O . ALA A 1 96 ? 0.679 -10.564 -7.422 1.00 93.44 96 ALA A O 1
ATOM 762 N N . GLU A 1 97 ? 1.819 -8.652 -7.711 1.00 93.75 97 GLU A N 1
ATOM 763 C CA . GLU A 1 97 ? 2.606 -8.796 -6.483 1.00 93.75 97 GLU A CA 1
ATOM 764 C C . GLU A 1 97 ? 1.714 -8.701 -5.239 1.00 93.75 97 GLU A C 1
ATOM 766 O O . GLU A 1 97 ? 1.864 -9.499 -4.324 1.00 93.75 97 GLU A O 1
ATOM 771 N N . VAL A 1 98 ? 0.752 -7.772 -5.203 1.00 93.62 98 VAL A N 1
ATOM 772 C CA . VAL A 1 98 ? -0.188 -7.636 -4.076 1.00 93.62 98 VAL A CA 1
ATOM 773 C C . VAL A 1 98 ? -1.071 -8.880 -3.940 1.00 93.62 98 VAL A C 1
ATOM 775 O O . VAL A 1 98 ? -1.204 -9.408 -2.836 1.00 93.62 98 VAL A O 1
ATOM 778 N N . GLU A 1 99 ? -1.630 -9.385 -5.039 1.00 91.94 99 GLU A N 1
ATOM 779 C CA . GLU A 1 99 ? -2.454 -10.602 -5.037 1.00 91.94 99 GLU A CA 1
ATOM 780 C C . GLU A 1 99 ? -1.648 -11.842 -4.618 1.00 91.94 99 GLU A C 1
ATOM 782 O O . GLU A 1 99 ? -2.133 -12.671 -3.846 1.00 91.94 99 GLU A O 1
ATOM 787 N N . GLY A 1 100 ? -0.378 -11.934 -5.030 1.00 91.69 100 GLY A N 1
ATOM 788 C CA . GLY A 1 100 ? 0.544 -13.000 -4.622 1.00 91.69 100 GLY A CA 1
ATOM 789 C C . GLY A 1 100 ? 0.863 -13.032 -3.121 1.00 91.69 100 GLY A C 1
ATOM 790 O O . GLY A 1 100 ? 1.421 -14.013 -2.628 1.00 91.69 100 GLY A O 1
ATOM 791 N N . LEU A 1 101 ? 0.498 -11.985 -2.374 1.00 91.31 101 LEU A N 1
ATOM 792 C CA . LEU A 1 101 ? 0.667 -11.898 -0.922 1.00 91.31 101 LEU A CA 1
ATOM 793 C C . LEU A 1 101 ? -0.582 -12.309 -0.136 1.00 91.31 101 LEU A C 1
ATOM 795 O O . LEU A 1 101 ? -0.616 -12.074 1.070 1.00 91.31 101 LEU A O 1
ATOM 799 N N . HIS A 1 102 ? -1.577 -12.930 -0.778 1.00 90.81 102 HIS A N 1
ATOM 800 C CA . HIS A 1 102 ? -2.868 -13.270 -0.160 1.00 90.81 102 HIS A CA 1
ATOM 801 C C . HIS A 1 102 ? -3.636 -12.029 0.320 1.00 90.81 102 HIS A C 1
ATOM 803 O O . HIS A 1 102 ? -4.285 -12.024 1.369 1.00 90.81 102 HIS A O 1
ATOM 809 N N . LEU A 1 103 ? -3.526 -10.942 -0.447 1.00 93.00 103 LEU A N 1
ATOM 810 C CA . LEU A 1 103 ? -4.304 -9.726 -0.264 1.00 93.00 103 LEU A CA 1
ATOM 811 C C . LEU A 1 103 ? -5.295 -9.598 -1.420 1.00 93.00 103 LEU A C 1
ATOM 813 O O . LEU A 1 103 ? -4.921 -9.688 -2.585 1.00 93.00 103 LEU A O 1
ATOM 817 N N . THR A 1 104 ? -6.561 -9.344 -1.106 1.00 94.44 104 THR A N 1
ATOM 818 C CA . THR A 1 104 ? -7.592 -9.116 -2.127 1.00 94.44 104 THR A CA 1
ATOM 819 C C . THR A 1 104 ? -7.680 -7.629 -2.441 1.00 94.44 104 THR A C 1
ATOM 821 O O . THR A 1 104 ? -8.054 -6.846 -1.571 1.00 94.44 104 THR A O 1
ATOM 824 N N . VAL A 1 105 ? -7.366 -7.208 -3.666 1.00 95.12 105 VAL A N 1
ATOM 825 C CA . VAL A 1 105 ? -7.465 -5.792 -4.056 1.00 95.12 105 VAL A CA 1
ATOM 826 C C . VAL A 1 105 ? -8.936 -5.359 -4.100 1.00 95.12 105 VAL A C 1
ATOM 828 O O . VAL A 1 105 ? -9.726 -5.880 -4.880 1.00 95.12 105 VAL A O 1
ATOM 831 N N . ILE A 1 106 ? -9.305 -4.386 -3.263 1.00 95.88 106 ILE A N 1
ATOM 832 C CA . ILE A 1 106 ? -10.656 -3.801 -3.214 1.00 95.88 106 ILE A CA 1
ATOM 833 C C . ILE A 1 106 ? -10.736 -2.592 -4.143 1.00 95.88 106 ILE A C 1
ATOM 835 O O . ILE A 1 106 ? -11.718 -2.397 -4.855 1.00 95.88 106 ILE A O 1
ATOM 839 N N . ASN A 1 107 ? -9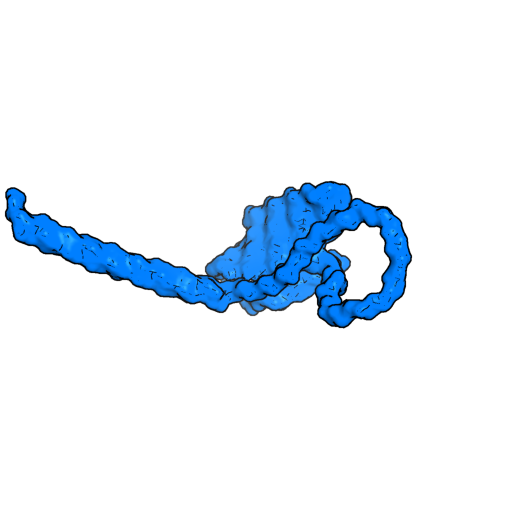.715 -1.738 -4.091 1.00 95.06 107 ASN A N 1
ATOM 840 C CA . ASN A 1 107 ? -9.673 -0.501 -4.849 1.00 95.06 107 ASN A CA 1
ATOM 841 C C . ASN A 1 107 ? -8.239 -0.187 -5.270 1.00 95.06 107 ASN A C 1
ATOM 843 O O . ASN A 1 107 ? -7.292 -0.413 -4.517 1.00 95.06 107 ASN A O 1
ATOM 847 N N . SER A 1 108 ? -8.087 0.393 -6.452 1.00 94.56 108 SER A N 1
ATOM 848 C CA . SER A 1 108 ? -6.812 0.898 -6.941 1.00 94.56 108 SER A CA 1
ATOM 849 C C . SER A 1 108 ? -7.040 2.230 -7.641 1.00 94.56 108 SER A C 1
ATOM 851 O O . SER A 1 108 ? -7.982 2.387 -8.414 1.00 94.56 108 SER A O 1
ATOM 853 N N . SER A 1 109 ? -6.180 3.196 -7.348 1.00 95.31 109 SER A N 1
ATOM 854 C CA . SER A 1 109 ? -6.136 4.491 -8.010 1.00 95.31 109 SER A CA 1
ATOM 855 C C . SER A 1 109 ? -4.730 4.719 -8.532 1.00 95.31 109 SER A C 1
ATOM 857 O O . SER A 1 109 ? -3.753 4.505 -7.814 1.00 95.31 109 SER A O 1
ATOM 85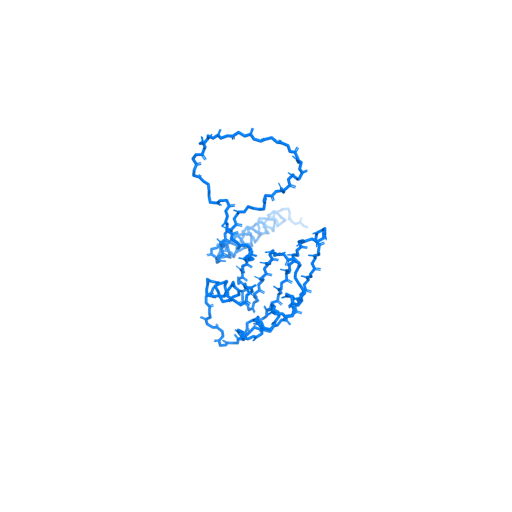9 N N . VAL A 1 110 ? -4.636 5.160 -9.781 1.00 94.38 110 VAL A N 1
ATOM 860 C CA . VAL A 1 110 ? -3.373 5.433 -10.461 1.00 94.38 110 VAL A CA 1
ATOM 861 C C . VAL A 1 110 ? -3.412 6.865 -10.962 1.00 94.38 110 VAL A C 1
ATOM 863 O O . VAL A 1 110 ? -4.305 7.246 -11.717 1.00 94.38 110 VAL A O 1
ATOM 866 N N . MET A 1 111 ? -2.428 7.655 -10.554 1.00 92.56 111 MET A N 1
ATOM 867 C CA . MET A 1 111 ? -2.255 9.039 -10.963 1.00 92.56 111 MET A CA 1
ATOM 868 C C . MET A 1 111 ? -0.896 9.179 -11.640 1.00 92.56 111 MET A C 1
ATOM 870 O O . MET A 1 111 ? 0.133 8.787 -11.102 1.00 92.56 111 MET A O 1
ATOM 874 N N . THR A 1 112 ? -0.873 9.741 -12.842 1.00 89.56 112 THR A N 1
ATOM 875 C CA . THR A 1 112 ? 0.377 10.101 -13.519 1.00 89.56 112 THR A CA 1
ATOM 876 C C . THR A 1 112 ? 0.677 11.567 -13.278 1.00 89.56 112 THR A C 1
ATOM 878 O O . THR A 1 112 ? -0.213 12.403 -13.448 1.00 89.56 112 THR A O 1
ATOM 881 N N . PHE A 1 113 ? 1.927 11.889 -12.965 1.00 82.44 113 PHE A N 1
ATOM 882 C CA . PHE A 1 113 ? 2.389 13.266 -12.868 1.00 82.44 113 PHE A CA 1
ATOM 883 C C . PHE A 1 113 ? 3.466 13.529 -13.925 1.00 82.44 113 PHE A C 1
ATOM 885 O O . PHE A 1 113 ? 4.517 12.888 -13.955 1.00 82.44 113 PHE A O 1
ATOM 892 N N . GLY A 1 114 ? 3.177 14.457 -14.839 1.00 82.44 114 GLY A N 1
ATOM 893 C CA . GLY A 1 114 ? 4.032 14.719 -15.994 1.00 82.44 114 GLY A CA 1
ATOM 894 C C . GLY A 1 114 ? 4.237 13.482 -16.877 1.00 82.44 114 GLY A C 1
ATOM 895 O O . GLY A 1 114 ? 3.351 12.636 -17.026 1.00 82.44 114 GLY A O 1
ATOM 896 N N . ASN A 1 115 ? 5.425 13.388 -17.477 1.00 78.12 115 ASN A N 1
ATOM 897 C CA . ASN A 1 115 ? 5.751 12.326 -18.432 1.00 78.12 115 ASN A CA 1
ATOM 898 C C . ASN A 1 115 ? 6.431 11.108 -17.792 1.00 78.12 115 ASN A C 1
ATOM 900 O O . ASN A 1 115 ? 6.458 10.047 -18.416 1.00 78.12 115 ASN A O 1
ATOM 904 N N . SER A 1 116 ? 6.957 11.246 -16.574 1.00 78.38 116 SER A N 1
ATOM 905 C CA . SER A 1 116 ? 7.857 10.265 -15.961 1.00 78.38 116 SER A CA 1
ATOM 906 C C . SER A 1 116 ? 7.412 9.747 -14.598 1.00 78.38 116 SER A C 1
ATOM 908 O O . SER A 1 116 ? 7.888 8.685 -14.221 1.00 78.38 116 SER A O 1
ATOM 910 N N . ALA A 1 117 ? 6.510 10.412 -13.869 1.00 85.50 117 ALA A N 1
ATOM 911 C CA . ALA A 1 117 ? 6.137 9.991 -12.517 1.00 85.50 117 ALA A CA 1
ATOM 912 C C . ALA A 1 117 ? 4.766 9.302 -12.468 1.00 85.50 117 ALA A C 1
ATOM 914 O O . ALA A 1 117 ? 3.828 9.650 -13.197 1.00 85.50 117 ALA A O 1
ATOM 915 N N . LEU A 1 118 ? 4.659 8.312 -11.585 1.00 89.62 118 LEU A N 1
ATOM 916 C CA . LEU A 1 118 ? 3.465 7.520 -11.335 1.00 89.62 118 LEU A CA 1
ATOM 917 C C . LEU A 1 118 ? 3.257 7.371 -9.823 1.00 89.62 118 LEU A C 1
ATOM 919 O O . LEU A 1 118 ? 4.134 6.876 -9.117 1.00 89.62 118 LEU A O 1
ATOM 923 N N . ASP A 1 119 ? 2.080 7.767 -9.354 1.00 92.06 119 ASP A N 1
ATOM 924 C CA . ASP A 1 119 ? 1.598 7.550 -7.993 1.00 92.06 119 ASP A CA 1
ATOM 925 C C . ASP A 1 119 ? 0.471 6.514 -8.039 1.00 92.06 119 ASP A C 1
ATOM 927 O O . ASP A 1 119 ? -0.505 6.657 -8.784 1.00 92.06 119 ASP A O 1
ATOM 931 N N . VAL A 1 120 ? 0.628 5.434 -7.283 1.00 94.69 120 VAL A N 1
ATOM 932 C CA . VAL A 1 120 ? -0.342 4.349 -7.204 1.00 94.69 120 VAL A CA 1
ATOM 933 C C . VAL A 1 120 ? -0.777 4.170 -5.762 1.00 94.69 120 VAL A C 1
ATOM 935 O O . VAL A 1 120 ? 0.034 3.939 -4.870 1.00 94.69 120 VAL A O 1
ATOM 938 N N . THR A 1 121 ? -2.085 4.213 -5.539 1.00 96.00 121 THR A N 1
ATOM 939 C CA . THR A 1 121 ? -2.704 3.877 -4.261 1.00 96.00 121 THR A CA 1
ATOM 940 C C . THR A 1 121 ? -3.520 2.599 -4.416 1.00 96.00 121 THR A C 1
ATOM 942 O O . THR A 1 121 ? -4.420 2.536 -5.250 1.00 96.00 121 THR A O 1
ATOM 945 N N . VAL A 1 122 ? -3.245 1.591 -3.593 1.00 96.56 122 VAL A N 1
ATOM 946 C CA . VAL A 1 122 ? -3.986 0.324 -3.542 1.00 96.56 122 VAL A CA 1
ATOM 947 C C . VAL A 1 122 ? -4.599 0.157 -2.158 1.00 96.56 122 VAL A C 1
ATOM 949 O O . VAL A 1 122 ? -3.934 0.351 -1.143 1.00 96.56 122 VAL A O 1
ATOM 952 N N . ILE A 1 123 ? -5.874 -0.214 -2.119 1.00 96.19 123 ILE A N 1
ATOM 953 C CA . ILE A 1 123 ? -6.578 -0.648 -0.915 1.00 96.19 123 ILE A CA 1
ATOM 954 C C . ILE A 1 123 ? -6.906 -2.122 -1.102 1.00 96.19 123 ILE A C 1
ATOM 956 O O . ILE A 1 123 ? -7.585 -2.489 -2.062 1.00 96.19 123 ILE A O 1
ATOM 960 N N . ALA A 1 124 ? -6.443 -2.954 -0.179 1.00 95.88 124 ALA A N 1
ATOM 961 C CA . ALA A 1 124 ? -6.649 -4.393 -0.212 1.00 95.88 124 ALA A CA 1
ATOM 962 C C . ALA A 1 124 ? -7.218 -4.917 1.111 1.00 95.88 124 ALA A C 1
ATOM 964 O O . ALA A 1 124 ? -7.076 -4.284 2.157 1.00 95.88 124 ALA A O 1
ATOM 965 N N . GLN A 1 125 ? -7.865 -6.077 1.064 1.00 94.94 125 GLN A N 1
ATOM 966 C CA . GLN A 1 125 ? -8.360 -6.812 2.219 1.00 94.94 125 GLN A CA 1
ATOM 967 C C . GLN A 1 125 ? -7.393 -7.932 2.592 1.00 94.94 125 GLN A C 1
ATOM 969 O O . GLN A 1 125 ? -6.902 -8.642 1.716 1.00 94.94 125 GLN A O 1
ATOM 974 N N . MET A 1 126 ? -7.159 -8.108 3.890 1.00 92.56 126 MET A N 1
ATOM 975 C CA . MET A 1 126 ? -6.414 -9.243 4.429 1.00 92.56 126 MET A CA 1
ATOM 976 C C . MET A 1 126 ? -7.321 -10.469 4.544 1.00 92.56 126 MET A C 1
ATOM 978 O O . MET A 1 126 ? -8.447 -10.368 5.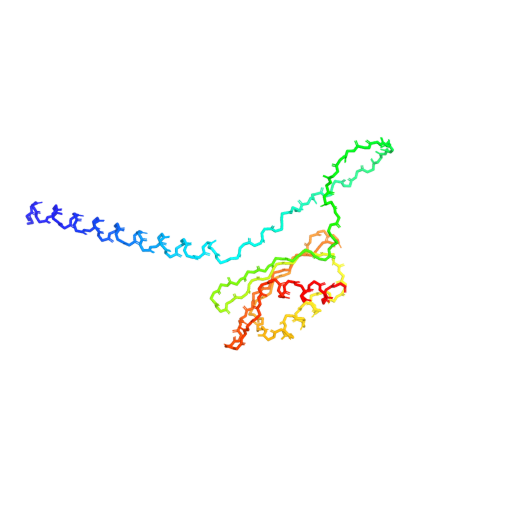044 1.00 92.56 126 MET A O 1
ATOM 982 N N . GLU A 1 127 ? -6.817 -11.630 4.131 1.00 85.06 127 GLU A N 1
ATOM 983 C CA . GLU A 1 127 ? -7.450 -12.911 4.442 1.00 85.06 127 GLU A CA 1
ATOM 984 C C . GLU A 1 127 ? -7.349 -13.235 5.942 1.00 85.06 127 GLU A C 1
ATOM 986 O O . GLU A 1 127 ? -6.518 -12.689 6.670 1.00 85.06 127 GLU A O 1
ATOM 991 N N . VAL A 1 128 ? -8.211 -14.136 6.424 1.00 79.69 128 VAL A N 1
ATOM 992 C CA . VAL A 1 128 ? -8.332 -14.475 7.857 1.00 79.69 128 VAL A CA 1
ATOM 993 C C . VAL A 1 128 ? -7.024 -15.030 8.442 1.00 79.69 128 VAL A C 1
ATOM 995 O O . VAL A 1 128 ? -6.773 -14.876 9.634 1.00 79.69 128 VAL A O 1
ATOM 998 N N . GLU A 1 129 ? -6.179 -15.627 7.605 1.00 78.62 129 GLU A N 1
ATOM 999 C CA . GLU A 1 129 ? -4.915 -16.267 7.987 1.00 78.62 129 GLU A CA 1
ATOM 1000 C C . GLU A 1 129 ? -3.679 -15.397 7.677 1.00 78.62 129 GLU A C 1
ATOM 1002 O O . GLU A 1 129 ? -2.542 -15.852 7.805 1.00 78.62 129 GLU A O 1
ATOM 1007 N N . PHE A 1 130 ? -3.868 -14.131 7.288 1.00 83.00 130 PHE A N 1
ATOM 1008 C CA . PHE A 1 130 ? -2.761 -13.237 6.953 1.00 83.00 130 PHE A CA 1
ATOM 1009 C C . PHE A 1 130 ? -1.938 -12.868 8.200 1.00 83.00 130 PHE A C 1
ATOM 1011 O O . PHE A 1 130 ? -2.417 -12.187 9.105 1.00 83.00 130 PHE A O 1
ATOM 1018 N N . SER A 1 131 ? -0.670 -13.290 8.235 1.00 82.62 131 SER A N 1
ATOM 1019 C CA . SER A 1 131 ? 0.228 -13.095 9.386 1.00 82.62 131 SER A CA 1
ATOM 1020 C C . SER A 1 131 ? 1.486 -12.270 9.074 1.00 82.62 131 SER A C 1
ATOM 1022 O O . SER A 1 131 ? 2.466 -12.324 9.819 1.00 82.62 131 SER A O 1
ATOM 1024 N N . MET A 1 132 ? 1.514 -11.545 7.954 1.00 87.81 132 MET A N 1
ATOM 1025 C CA . MET A 1 132 ? 2.693 -10.786 7.520 1.00 87.81 132 MET A CA 1
ATOM 1026 C C . MET A 1 132 ? 2.791 -9.429 8.223 1.00 87.81 132 MET A C 1
ATOM 1028 O O . MET A 1 132 ? 1.784 -8.769 8.459 1.00 87.81 132 MET A O 1
ATOM 1032 N N . THR A 1 133 ? 4.011 -8.970 8.518 1.00 90.25 133 THR A N 1
ATOM 1033 C CA . THR A 1 133 ? 4.228 -7.624 9.068 1.00 90.25 133 THR A CA 1
ATOM 1034 C C . THR A 1 133 ? 4.255 -6.557 7.968 1.00 90.25 133 THR A C 1
ATOM 1036 O O . THR A 1 133 ? 4.631 -6.832 6.829 1.00 90.25 133 THR A O 1
ATOM 1039 N N . VAL A 1 134 ? 3.949 -5.300 8.314 1.00 89.44 134 VAL A N 1
ATOM 1040 C CA . VAL A 1 134 ? 4.054 -4.156 7.381 1.00 89.44 134 VAL A CA 1
ATOM 1041 C C . VAL A 1 134 ? 5.455 -4.067 6.759 1.00 89.44 134 VAL A C 1
ATOM 1043 O O . VAL A 1 134 ? 5.602 -3.801 5.570 1.00 89.44 134 VAL A O 1
ATOM 1046 N N . LYS A 1 135 ? 6.502 -4.341 7.547 1.00 89.50 135 LYS A N 1
ATOM 1047 C CA . LYS A 1 135 ? 7.895 -4.298 7.082 1.00 89.50 135 LYS A CA 1
ATOM 1048 C C . LYS A 1 135 ? 8.177 -5.365 6.025 1.00 89.50 135 LYS A C 1
ATOM 1050 O O . LYS A 1 135 ? 8.905 -5.096 5.072 1.00 89.50 135 LYS A O 1
ATOM 1055 N N . ASP A 1 136 ? 7.622 -6.561 6.194 1.00 90.38 136 ASP A N 1
ATOM 1056 C CA . ASP A 1 136 ? 7.793 -7.651 5.234 1.00 90.38 136 ASP A CA 1
ATOM 1057 C C . ASP A 1 136 ? 7.008 -7.386 3.950 1.00 90.38 136 ASP A C 1
ATOM 1059 O O . ASP A 1 136 ? 7.540 -7.615 2.867 1.00 90.38 136 ASP A O 1
ATOM 1063 N N . LEU A 1 137 ? 5.804 -6.812 4.062 1.00 91.44 137 LEU A N 1
ATOM 1064 C CA . LEU A 1 137 ? 5.021 -6.357 2.914 1.00 91.44 137 LEU A CA 1
ATOM 1065 C C . LEU A 1 137 ? 5.809 -5.345 2.074 1.00 91.44 137 LEU A C 1
ATOM 1067 O O . LEU A 1 137 ? 6.002 -5.558 0.880 1.00 91.44 137 LEU A O 1
ATOM 1071 N N . VAL A 1 138 ? 6.320 -4.279 2.700 1.00 90.81 138 VAL A N 1
ATOM 1072 C CA . VAL A 1 138 ? 7.096 -3.241 2.000 1.00 90.81 138 VAL A CA 1
ATOM 1073 C C . VAL A 1 138 ? 8.332 -3.842 1.332 1.00 90.81 138 VAL A C 1
ATOM 1075 O O . VAL A 1 138 ? 8.594 -3.558 0.168 1.00 90.81 138 VAL A O 1
ATOM 1078 N N . LYS A 1 139 ? 9.064 -4.727 2.020 1.00 90.50 139 LYS A N 1
ATOM 1079 C CA . LYS A 1 139 ? 10.235 -5.405 1.442 1.00 90.50 139 LYS A CA 1
ATOM 1080 C C . LYS A 1 139 ? 9.887 -6.265 0.231 1.00 90.50 139 LYS A C 1
ATOM 1082 O O . LYS A 1 139 ? 10.637 -6.248 -0.741 1.00 90.50 139 LYS A O 1
ATOM 1087 N N . LYS A 1 140 ? 8.790 -7.026 0.291 1.00 91.38 140 LYS A N 1
ATOM 1088 C CA . LYS A 1 140 ? 8.355 -7.879 -0.821 1.00 91.38 140 LYS A CA 1
ATOM 1089 C C . LYS A 1 140 ? 7.920 -7.045 -2.019 1.00 91.38 140 LYS A C 1
ATOM 1091 O O . LYS A 1 140 ? 8.436 -7.266 -3.107 1.00 91.38 140 LYS A O 1
ATOM 1096 N N . LEU A 1 141 ? 7.098 -6.017 -1.803 1.00 91.25 141 LEU A N 1
ATOM 1097 C CA . LEU A 1 141 ? 6.700 -5.092 -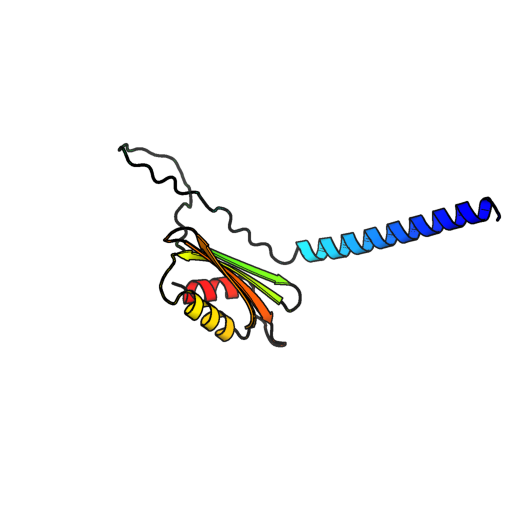2.868 1.00 91.25 141 LEU A CA 1
ATOM 1098 C C . LEU A 1 141 ? 7.912 -4.382 -3.481 1.00 91.25 141 LEU A C 1
ATOM 1100 O O . LEU A 1 141 ? 8.024 -4.283 -4.699 1.00 91.25 141 LEU A O 1
ATOM 1104 N N . HIS A 1 142 ? 8.864 -3.947 -2.657 1.00 88.88 142 HIS A N 1
ATOM 1105 C CA . HIS A 1 142 ? 10.084 -3.307 -3.138 1.00 88.88 142 HIS A CA 1
ATOM 1106 C C . HIS A 1 142 ? 10.960 -4.270 -3.961 1.00 88.88 142 HIS A C 1
ATOM 1108 O O . HIS A 1 142 ? 11.551 -3.871 -4.962 1.00 88.88 142 HIS A O 1
ATOM 1114 N N . ALA A 1 143 ? 11.041 -5.547 -3.575 1.00 87.44 143 ALA A N 1
ATOM 1115 C CA . ALA A 1 143 ? 11.746 -6.570 -4.347 1.00 87.44 143 ALA A CA 1
ATOM 1116 C C . ALA A 1 143 ? 11.022 -6.909 -5.663 1.00 87.44 143 ALA A C 1
ATOM 1118 O O . ALA A 1 143 ? 11.675 -7.062 -6.693 1.00 87.44 143 ALA A O 1
ATOM 1119 N N . GLY A 1 144 ? 9.689 -6.982 -5.637 1.00 85.62 144 GLY A N 1
ATOM 1120 C CA . GLY A 1 144 ? 8.855 -7.276 -6.800 1.00 85.62 144 GLY A CA 1
ATOM 1121 C C . GLY A 1 144 ? 8.814 -6.140 -7.821 1.00 85.62 144 GLY A C 1
ATOM 1122 O O . GLY A 1 144 ? 8.710 -6.398 -9.014 1.00 85.62 144 GLY A O 1
ATOM 1123 N N . LEU A 1 145 ? 8.951 -4.878 -7.406 1.00 82.25 145 LEU A N 1
ATOM 1124 C CA . LEU A 1 145 ? 8.810 -3.709 -8.289 1.00 82.25 145 LEU A CA 1
ATOM 1125 C C . LEU A 1 145 ? 10.120 -3.174 -8.882 1.00 82.25 145 LEU A C 1
ATOM 1127 O O . LEU A 1 145 ? 10.068 -2.297 -9.752 1.00 82.25 145 LEU A O 1
ATOM 1131 N N . LYS A 1 146 ?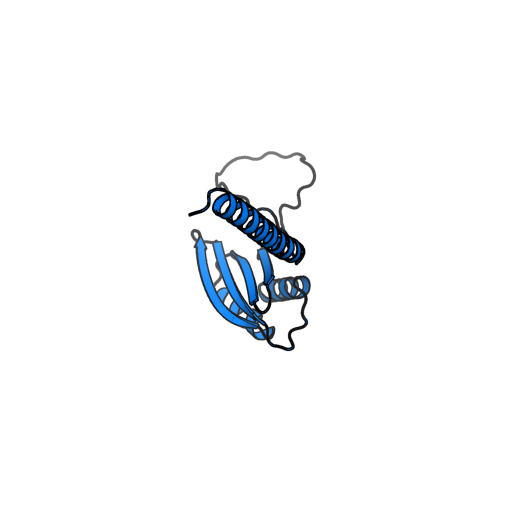 11.272 -3.705 -8.464 1.00 69.00 146 LYS A N 1
ATOM 1132 C CA . LYS A 1 146 ? 12.560 -3.379 -9.087 1.00 69.00 146 LYS A CA 1
ATOM 1133 C C . LYS A 1 146 ? 12.569 -3.787 -10.568 1.00 69.00 146 LYS A C 1
ATOM 1135 O O . LYS A 1 146 ? 12.057 -4.888 -10.894 1.00 69.00 146 LYS A O 1
#

Secondary structure (DSSP, 8-state):
--HHHHHHHHHHHHHHHHHHHHHHHHHHHHHTTS------------------------------PSPEEEEEEETTEEEEEEEEE--TTHHHHHHHHHHTTTEEEEEEEEEEETTTEEEEEEEEEEPTT----HHHHHHHHHHHH-

Nearest PDB structures (foldseek):
  2nyi-assembly1_A  TM=7.856E-01  e=2.101E-02  Galdieria sulphuraria
  3k5p-assembly1_A  TM=6.770E-01  e=1.457E-02  Brucella abortus 2308
  7jsr-assembly1_A  TM=7.367E-01  e=6.298E-02  Mycolicibacterium smegmatis MC2 155
  5z3g-assembly1_R  TM=6.647E-01  e=1.232E-01  Saccharomyces cerevisiae S288C
  6u9d-assembly2_S-2  TM=5.410E-01  e=8.544E-02  Saccharomyces cerevisiae

Mean predicted aligned error: 15.87 Å